Protein AF-A0A4R3LI76-F1 (afdb_monomer)

Foldseek 3Di:
DKDFAQDDLVRQLLLLCLLLQLFQQHDDADADPCQVVPQFFQASNDGRGFHDDSQATAGLGPRDGDGMDDPVSSVRRHDHDPDPPVVSNVVSLVSLVRRLVRLVVSVVVVSCSSVSSNVSSVVPPPPPPPCPVVVVVVVD

Sequence (140 aa):
MWLTAPFDPATVDRINRAQAGVVADPVHPLTCPHARDGRHALAGGYVGTLVAHRQGLVCPTCGHVQSWLPAAVLRQAERAGDVSAAAQAMRIERTRQSALDDFRRLVRGGQLSAQPMVDTLEAMAPRVSTGADAELALAA

pLDDT: mean 88.57, std 14.55, range [44.25, 98.56]

Nearest PDB structures (foldseek):
  1zuj-assembly1_A  TM=2.293E-01  e=9.868E+00  Lactococcus lactis

Mean predicted aligned error: 6.55 Å

Organism: NCBI:txid114249

Structure (mmCIF, N/CA/C/O backbone):
data_AF-A0A4R3LI76-F1
#
_entry.id   AF-A0A4R3LI76-F1
#
loop_
_atom_site.group_PDB
_atom_site.id
_atom_site.type_symbol
_atom_site.label_atom_id
_atom_site.label_alt_id
_atom_site.label_comp_id
_atom_site.label_asym_id
_atom_site.label_entity_id
_atom_site.label_seq_id
_atom_site.pdbx_PDB_ins_code
_atom_site.Cartn_x
_atom_site.Cartn_y
_atom_site.Cartn_z
_atom_site.occupancy
_atom_site.B_iso_or_equiv
_atom_site.auth_seq_id
_atom_site.auth_comp_id
_atom_site.auth_asym_id
_atom_site.auth_atom_id
_atom_site.pdbx_PDB_model_num
ATOM 1 N N . MET A 1 1 ? -11.940 9.281 -14.770 1.00 86.06 1 MET A N 1
ATOM 2 C CA . MET A 1 1 ? -12.406 7.878 -14.711 1.00 86.06 1 MET A CA 1
ATOM 3 C C . MET A 1 1 ? -11.997 7.276 -13.379 1.00 86.06 1 MET A C 1
ATOM 5 O O . MET A 1 1 ? -10.832 7.398 -13.002 1.00 86.06 1 MET A O 1
ATOM 9 N N . TRP A 1 2 ? -12.959 6.676 -12.684 1.00 92.69 2 TRP A N 1
ATOM 10 C CA . TRP A 1 2 ? -12.805 6.055 -11.370 1.00 92.69 2 TRP A CA 1
ATOM 11 C C . TRP A 1 2 ? -12.852 4.534 -11.512 1.00 92.69 2 TRP A C 1
ATOM 13 O O . TRP A 1 2 ? -13.550 4.027 -12.386 1.00 92.69 2 TRP A O 1
ATOM 23 N N . LEU A 1 3 ? -12.105 3.831 -10.668 1.00 94.06 3 LEU A N 1
ATOM 24 C CA . LEU A 1 3 ? -12.278 2.403 -10.423 1.00 94.06 3 LEU A CA 1
ATOM 25 C C . LEU A 1 3 ? -13.077 2.256 -9.137 1.00 94.06 3 LEU A C 1
ATOM 27 O O . LEU A 1 3 ? -12.766 2.927 -8.155 1.00 94.06 3 LEU A O 1
ATOM 31 N N . THR A 1 4 ? -14.085 1.394 -9.147 1.00 96.56 4 THR A N 1
ATOM 32 C CA . THR A 1 4 ? -14.955 1.132 -7.999 1.00 96.56 4 THR A CA 1
ATOM 33 C C . THR A 1 4 ? -14.930 -0.350 -7.672 1.00 96.56 4 THR A C 1
ATOM 35 O O . THR A 1 4 ? -14.887 -1.180 -8.577 1.00 96.56 4 THR A O 1
ATOM 38 N N . ALA A 1 5 ? -14.957 -0.682 -6.387 1.00 95.81 5 ALA A N 1
ATOM 39 C CA . ALA A 1 5 ? -15.114 -2.053 -5.934 1.00 95.81 5 ALA A CA 1
ATOM 40 C C . ALA A 1 5 ? -16.453 -2.637 -6.455 1.00 95.81 5 ALA A C 1
ATOM 42 O O . ALA A 1 5 ? -17.420 -1.885 -6.608 1.00 95.81 5 ALA A O 1
ATOM 43 N N . PRO A 1 6 ? -16.542 -3.953 -6.714 1.00 97.00 6 PRO A N 1
ATOM 44 C CA . PRO A 1 6 ? -15.557 -4.970 -6.367 1.00 97.00 6 PRO A CA 1
ATOM 45 C C . PRO A 1 6 ? -14.341 -5.011 -7.304 1.00 97.00 6 PRO A C 1
ATOM 47 O O . PRO A 1 6 ? -14.490 -5.020 -8.521 1.00 97.00 6 PRO A O 1
ATOM 50 N N . PHE A 1 7 ? -13.137 -5.086 -6.734 1.00 96.06 7 PHE A N 1
ATOM 51 C CA . PHE A 1 7 ? -11.905 -5.295 -7.498 1.00 96.06 7 PHE A CA 1
ATOM 52 C C . PHE A 1 7 ? -11.672 -6.787 -7.739 1.00 96.06 7 PHE A C 1
ATOM 54 O O . PHE A 1 7 ? -11.775 -7.597 -6.814 1.00 96.06 7 PHE A O 1
ATOM 61 N N . ASP A 1 8 ? -11.349 -7.154 -8.976 1.00 96.00 8 ASP A N 1
ATOM 62 C CA . ASP A 1 8 ? -10.872 -8.500 -9.292 1.00 96.00 8 ASP A CA 1
ATOM 63 C C . ASP A 1 8 ? -9.446 -8.735 -8.730 1.00 96.00 8 ASP A C 1
ATOM 65 O O . ASP A 1 8 ? -8.755 -7.770 -8.379 1.00 96.00 8 ASP A O 1
ATOM 69 N N . PRO A 1 9 ? -8.975 -9.995 -8.635 1.00 96.44 9 PRO A N 1
ATOM 70 C CA . PRO A 1 9 ? -7.658 -10.302 -8.072 1.00 96.44 9 PRO A CA 1
ATOM 71 C C . PRO A 1 9 ? -6.476 -9.628 -8.784 1.00 96.44 9 PRO A C 1
ATOM 73 O O . PRO A 1 9 ? -5.526 -9.215 -8.122 1.00 96.44 9 PRO A O 1
ATOM 76 N N . ALA A 1 10 ? -6.529 -9.475 -10.111 1.00 95.06 10 ALA A N 1
ATOM 77 C CA . ALA A 1 10 ? -5.460 -8.829 -10.872 1.00 95.06 10 ALA A CA 1
ATOM 78 C C . ALA A 1 10 ? -5.437 -7.313 -10.621 1.00 95.06 10 ALA A C 1
ATOM 80 O O . ALA A 1 10 ? -4.374 -6.702 -10.519 1.00 95.06 10 ALA A O 1
ATOM 81 N N . THR A 1 11 ? -6.611 -6.701 -10.464 1.00 95.19 11 THR A N 1
ATOM 82 C CA . THR A 1 11 ? -6.756 -5.304 -10.053 1.00 95.19 11 THR A CA 1
ATOM 83 C C . THR A 1 11 ? -6.235 -5.093 -8.628 1.00 95.19 11 THR A C 1
ATOM 85 O O . THR A 1 11 ? -5.533 -4.112 -8.387 1.00 95.19 11 THR A O 1
ATOM 88 N N . VAL A 1 12 ? -6.506 -6.013 -7.695 1.00 97.12 12 VAL A N 1
ATOM 89 C CA . VAL A 1 12 ? -5.957 -5.961 -6.327 1.00 97.12 12 VAL A CA 1
ATOM 90 C C . VAL A 1 12 ? -4.427 -6.006 -6.333 1.00 97.12 12 VAL A C 1
ATOM 92 O O . VAL A 1 12 ? -3.808 -5.126 -5.737 1.00 97.12 12 VAL A O 1
ATOM 95 N N . ASP A 1 13 ? -3.823 -6.968 -7.037 1.00 96.38 13 ASP A N 1
ATOM 96 C CA . ASP A 1 13 ? -2.363 -7.081 -7.177 1.00 96.38 13 ASP A CA 1
ATOM 97 C C . ASP A 1 13 ? -1.758 -5.789 -7.752 1.00 96.38 13 ASP A C 1
ATOM 99 O O . ASP A 1 13 ? -0.869 -5.194 -7.140 1.00 96.38 13 ASP A O 1
ATOM 103 N N . ARG A 1 14 ? -2.307 -5.271 -8.861 1.00 94.75 14 ARG A N 1
ATOM 104 C CA . ARG A 1 14 ? -1.841 -4.015 -9.478 1.00 94.75 14 ARG A CA 1
ATOM 105 C C . ARG A 1 14 ? -1.905 -2.826 -8.524 1.00 94.75 14 ARG A C 1
ATOM 107 O O . ARG A 1 14 ? -0.950 -2.053 -8.447 1.00 94.75 14 ARG A O 1
ATOM 114 N N . ILE A 1 15 ? -3.012 -2.666 -7.798 1.00 96.38 15 ILE A N 1
ATOM 115 C CA . ILE A 1 15 ? -3.154 -1.570 -6.835 1.00 96.38 15 ILE A CA 1
ATOM 116 C C . ILE A 1 15 ? -2.144 -1.737 -5.700 1.00 96.38 15 ILE A C 1
ATOM 118 O O . ILE A 1 15 ? -1.455 -0.773 -5.379 1.00 96.38 15 ILE A O 1
ATOM 122 N N . ASN A 1 16 ? -2.004 -2.931 -5.124 1.00 97.56 16 ASN A N 1
ATOM 123 C CA . ASN A 1 16 ? -1.065 -3.174 -4.029 1.00 97.56 16 ASN A CA 1
ATOM 124 C C . ASN A 1 16 ? 0.386 -2.903 -4.435 1.00 97.56 16 ASN A C 1
ATOM 126 O O . ASN A 1 16 ? 1.109 -2.238 -3.695 1.00 97.56 16 ASN A O 1
ATOM 130 N N . ARG A 1 17 ? 0.797 -3.299 -5.644 1.00 95.81 17 ARG A N 1
ATOM 131 C CA . ARG A 1 17 ? 2.127 -2.957 -6.171 1.00 95.81 17 ARG A CA 1
ATOM 132 C C . ARG A 1 17 ? 2.340 -1.448 -6.267 1.00 95.81 17 ARG A C 1
ATOM 134 O O . ARG A 1 17 ? 3.388 -0.949 -5.859 1.00 95.81 17 ARG A O 1
ATOM 141 N N . ALA A 1 18 ? 1.342 -0.715 -6.761 1.00 94.81 18 ALA A N 1
ATOM 142 C CA . ALA A 1 18 ? 1.405 0.742 -6.835 1.00 94.81 18 ALA A CA 1
ATOM 143 C C . ALA A 1 18 ? 1.472 1.384 -5.435 1.00 94.81 18 ALA A C 1
ATOM 145 O O . ALA A 1 18 ? 2.287 2.275 -5.214 1.00 94.81 18 ALA A O 1
ATOM 146 N N . GLN A 1 19 ? 0.673 0.898 -4.479 1.00 95.50 19 GLN A N 1
ATOM 147 C CA . GLN A 1 19 ? 0.656 1.367 -3.086 1.00 95.50 19 GLN A CA 1
ATOM 148 C C . GLN A 1 19 ? 1.981 1.092 -2.351 1.00 95.50 19 GLN A C 1
ATOM 150 O O . GLN A 1 19 ? 2.431 1.917 -1.563 1.00 95.50 19 GLN A O 1
ATOM 155 N N . ALA A 1 20 ? 2.636 -0.037 -2.627 1.00 95.94 20 ALA A N 1
ATOM 156 C CA . ALA A 1 20 ? 3.956 -0.364 -2.083 1.00 95.94 20 ALA A CA 1
ATOM 157 C C . ALA A 1 20 ? 5.121 0.307 -2.839 1.00 95.94 20 ALA A C 1
ATOM 159 O O . ALA A 1 20 ? 6.275 0.147 -2.447 1.00 95.94 20 ALA A O 1
ATOM 160 N N . GLY A 1 21 ? 4.847 1.040 -3.923 1.00 93.81 21 GLY A N 1
ATOM 161 C CA . GLY A 1 21 ? 5.866 1.716 -4.726 1.00 93.81 21 GLY A CA 1
ATOM 162 C C . GLY A 1 21 ? 6.774 0.774 -5.524 1.00 93.81 21 GLY A C 1
ATOM 163 O O . GLY A 1 21 ? 7.859 1.176 -5.941 1.00 93.81 21 GLY A O 1
ATOM 164 N N . VAL A 1 22 ? 6.348 -0.471 -5.750 1.00 93.56 22 VAL A N 1
ATOM 165 C CA . VAL A 1 22 ? 7.112 -1.520 -6.455 1.00 93.56 22 VAL A CA 1
ATOM 166 C C . VAL A 1 22 ? 6.732 -1.594 -7.936 1.00 93.56 22 VAL A C 1
ATOM 168 O O . VAL A 1 22 ? 6.465 -2.654 -8.500 1.00 93.56 22 VAL A O 1
ATOM 171 N N . VAL A 1 23 ? 6.673 -0.425 -8.560 1.00 91.44 23 VAL A N 1
ATOM 172 C CA . VAL A 1 23 ? 6.284 -0.211 -9.959 1.00 91.44 23 VAL A CA 1
ATOM 173 C C . VAL A 1 23 ? 7.321 0.671 -10.652 1.00 91.44 23 VAL A C 1
ATOM 175 O O . VAL A 1 23 ? 8.213 1.216 -10.001 1.00 91.44 23 VAL A O 1
ATOM 178 N N . ALA A 1 24 ? 7.226 0.797 -11.976 1.00 85.56 24 ALA A N 1
ATOM 179 C CA . ALA A 1 24 ? 8.216 1.512 -12.777 1.00 85.56 24 ALA A CA 1
ATOM 180 C C . ALA A 1 24 ? 8.298 3.010 -12.426 1.00 85.56 24 ALA A C 1
ATOM 182 O O . ALA A 1 24 ? 9.404 3.530 -12.249 1.00 85.56 24 ALA A O 1
ATOM 183 N N . ASP A 1 25 ? 7.140 3.662 -12.276 1.00 86.44 25 ASP A N 1
ATOM 184 C CA . ASP A 1 25 ? 6.997 5.070 -11.885 1.00 86.44 25 ASP A CA 1
ATOM 185 C C . ASP A 1 25 ? 6.067 5.194 -10.659 1.00 86.44 25 ASP A C 1
ATOM 187 O O . ASP A 1 25 ? 4.853 5.377 -10.795 1.00 86.44 25 ASP A O 1
ATOM 191 N N . PRO A 1 26 ? 6.589 4.995 -9.435 1.00 84.62 26 PRO A N 1
ATOM 192 C CA . PRO A 1 26 ? 5.764 4.965 -8.236 1.00 84.62 26 PRO A CA 1
ATOM 193 C C . PRO A 1 26 ? 5.211 6.350 -7.900 1.00 84.62 26 PRO A C 1
ATOM 195 O O . PRO A 1 26 ? 5.948 7.327 -7.773 1.00 84.62 26 PRO A O 1
ATOM 198 N N . VAL A 1 27 ? 3.901 6.404 -7.675 1.00 84.88 27 VAL A N 1
ATOM 199 C CA . VAL A 1 27 ? 3.201 7.585 -7.162 1.00 84.88 27 VAL A CA 1
ATOM 200 C C . VAL A 1 27 ? 3.057 7.515 -5.646 1.00 84.88 27 VAL A C 1
ATOM 202 O O . VAL A 1 27 ? 3.210 6.452 -5.044 1.00 84.88 27 VAL A O 1
ATOM 205 N N . HIS A 1 28 ? 2.727 8.645 -5.017 1.00 89.62 28 HIS A N 1
ATOM 206 C CA . HIS A 1 28 ? 2.354 8.639 -3.606 1.00 89.62 28 HIS A CA 1
ATOM 207 C C . HIS A 1 28 ? 1.174 7.682 -3.369 1.00 89.62 28 HIS A C 1
ATOM 209 O O . HIS A 1 28 ? 0.173 7.768 -4.093 1.00 89.62 28 HIS A O 1
ATOM 215 N N . PRO A 1 29 ? 1.269 6.784 -2.372 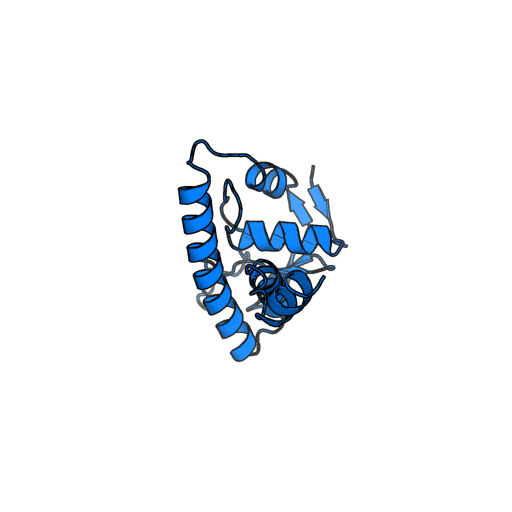1.00 93.31 29 PRO A N 1
ATOM 216 C CA . PRO A 1 29 ? 0.184 5.877 -2.064 1.00 93.31 29 PRO A CA 1
ATOM 217 C C . PRO A 1 29 ? -1.035 6.637 -1.554 1.00 93.31 29 PRO A C 1
ATOM 219 O O . PRO A 1 29 ? -0.957 7.761 -1.051 1.00 93.31 29 PRO A O 1
ATOM 222 N N . LEU A 1 30 ? -2.181 5.978 -1.658 1.00 94.88 30 LEU A N 1
ATOM 223 C CA . LEU A 1 30 ? -3.402 6.437 -1.028 1.00 94.88 30 LEU A CA 1
ATOM 224 C C . LEU A 1 30 ? -3.313 6.078 0.452 1.00 94.88 30 LEU A C 1
ATOM 226 O O . LEU A 1 30 ? -3.126 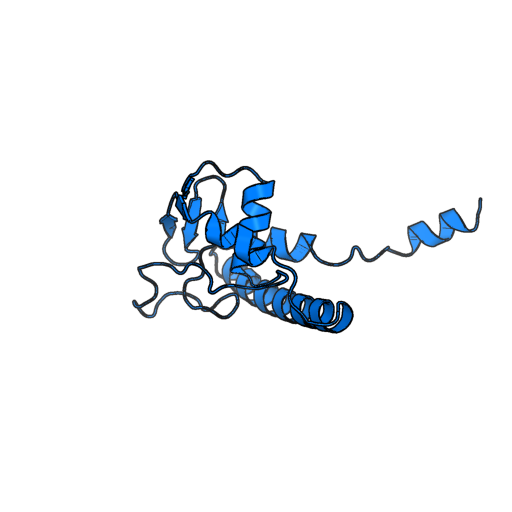4.917 0.819 1.00 94.88 30 LEU A O 1
ATOM 230 N N . THR A 1 31 ? -3.439 7.089 1.297 1.00 95.94 31 THR A N 1
ATOM 231 C CA . THR A 1 31 ? -3.356 6.949 2.747 1.00 95.94 31 THR A CA 1
ATOM 232 C C . THR A 1 31 ? -4.724 7.139 3.382 1.00 95.94 31 THR A C 1
ATOM 234 O O . THR A 1 31 ? -5.617 7.786 2.834 1.00 95.94 31 THR A O 1
ATOM 237 N N . CYS A 1 32 ? -4.906 6.534 4.551 1.00 96.62 32 CYS A N 1
ATOM 238 C CA . CYS A 1 32 ? -6.134 6.642 5.315 1.00 96.62 32 CYS A CA 1
ATOM 239 C C . CYS A 1 32 ? -6.419 8.111 5.680 1.00 96.62 32 CYS A C 1
ATOM 241 O O . CYS A 1 32 ? -5.525 8.788 6.196 1.00 96.62 32 CYS A O 1
ATOM 243 N N . PRO A 1 33 ? -7.662 8.604 5.517 1.00 95.88 33 PRO A N 1
ATOM 244 C CA . PRO A 1 33 ? -8.021 9.960 5.935 1.00 95.88 33 PRO A CA 1
ATOM 245 C C . PRO A 1 33 ? -7.839 10.184 7.445 1.00 95.88 33 PRO A C 1
ATOM 247 O O . PRO A 1 33 ? -7.652 11.316 7.884 1.00 95.88 33 PRO A O 1
ATOM 250 N N . HIS A 1 34 ? -7.845 9.112 8.242 1.00 95.62 34 HIS A N 1
ATOM 251 C CA . HIS A 1 34 ? -7.651 9.159 9.691 1.00 95.62 34 HIS A CA 1
ATOM 252 C C . HIS A 1 34 ? -6.176 9.045 10.116 1.00 95.62 34 HIS A C 1
ATOM 254 O O . HIS A 1 34 ? -5.887 9.066 11.307 1.00 95.62 34 HIS A O 1
ATOM 260 N N . ALA A 1 35 ? -5.225 8.980 9.172 1.00 92.81 35 ALA A N 1
ATOM 261 C CA . ALA A 1 35 ? -3.808 8.723 9.454 1.00 92.81 35 ALA A CA 1
ATOM 262 C C . ALA A 1 35 ? -3.128 9.746 10.383 1.00 92.81 35 ALA A C 1
ATOM 264 O O . ALA A 1 35 ? -2.085 9.459 10.968 1.00 92.81 35 ALA A O 1
ATOM 265 N N . ARG A 1 36 ? -3.707 10.944 10.530 1.00 88.69 36 ARG A N 1
ATOM 266 C CA . ARG A 1 36 ? -3.170 12.032 11.366 1.00 88.69 36 ARG A CA 1
ATOM 267 C C . ARG A 1 36 ? -3.522 11.914 12.854 1.00 88.69 36 ARG A C 1
ATOM 269 O O . ARG A 1 36 ? -3.185 12.811 13.617 1.00 88.69 36 ARG A O 1
ATOM 276 N N . ASP A 1 37 ? -4.174 10.833 13.273 1.00 88.69 37 ASP A N 1
ATOM 277 C CA . ASP A 1 37 ? -4.525 10.574 14.677 1.00 88.69 37 ASP A CA 1
ATOM 278 C C . ASP A 1 37 ? -3.348 10.085 15.549 1.00 88.69 37 ASP A C 1
ATOM 280 O O . ASP A 1 37 ? -3.504 9.914 16.758 1.00 88.69 37 ASP A O 1
ATOM 284 N N . GLY A 1 38 ? -2.178 9.841 14.945 1.00 88.94 38 GLY A N 1
ATOM 285 C CA . GLY A 1 38 ? -0.973 9.356 15.624 1.00 88.94 38 GLY A CA 1
ATOM 286 C C . GLY A 1 38 ? -0.969 7.857 15.946 1.00 88.94 38 GLY A C 1
ATOM 287 O O . GLY A 1 38 ? -0.047 7.387 16.607 1.00 88.94 38 GLY A O 1
ATOM 288 N N . ARG A 1 39 ? -1.976 7.097 15.498 1.00 91.75 39 ARG A N 1
ATOM 289 C CA . ARG A 1 39 ? -2.127 5.655 15.776 1.00 91.75 39 ARG A CA 1
ATOM 290 C C . ARG A 1 39 ? -1.888 4.770 14.556 1.00 91.75 39 ARG A C 1
ATOM 292 O O . ARG A 1 39 ? -1.767 3.557 14.700 1.00 91.75 39 ARG A O 1
ATOM 299 N N . HIS A 1 40 ? -1.833 5.361 13.366 1.00 95.44 40 HIS A N 1
ATOM 300 C CA . HIS A 1 40 ? -1.651 4.636 12.114 1.00 95.44 40 HIS A CA 1
ATOM 301 C C . HIS A 1 40 ? -0.217 4.166 11.920 1.00 95.44 40 HIS A C 1
ATOM 303 O O . HIS A 1 40 ? 0.745 4.884 12.190 1.00 95.44 40 HIS A O 1
ATOM 309 N N . ALA A 1 41 ? -0.086 2.946 11.411 1.00 92.38 41 ALA A N 1
ATOM 310 C CA . ALA A 1 41 ? 1.216 2.369 11.154 1.00 92.38 41 ALA A CA 1
ATOM 311 C C . ALA A 1 41 ? 1.929 3.048 9.975 1.00 92.38 41 ALA A C 1
ATOM 313 O O . ALA A 1 41 ? 1.304 3.413 8.975 1.00 92.38 41 ALA A O 1
ATOM 314 N N . LEU A 1 42 ? 3.253 3.156 10.087 1.00 95.25 42 LEU A N 1
ATOM 315 C CA . LEU A 1 42 ? 4.152 3.432 8.971 1.00 95.25 42 LEU A CA 1
ATOM 316 C C . LEU A 1 42 ? 4.423 2.112 8.239 1.00 95.25 42 LEU A C 1
ATOM 318 O O . LEU A 1 42 ? 5.015 1.209 8.827 1.00 95.25 42 LEU A O 1
ATOM 322 N N . ALA A 1 43 ? 3.979 1.997 6.986 1.00 94.88 43 ALA A N 1
ATOM 323 C CA . ALA A 1 43 ? 4.240 0.821 6.161 1.00 94.88 43 ALA A CA 1
ATOM 324 C C . ALA A 1 43 ? 4.341 1.175 4.677 1.00 94.88 43 ALA A C 1
ATOM 326 O O . ALA A 1 43 ? 3.561 1.983 4.163 1.00 94.88 43 ALA A O 1
ATOM 327 N N . GLY A 1 44 ? 5.321 0.585 3.986 1.00 91.38 44 GLY A N 1
ATOM 328 C CA . GLY A 1 44 ? 5.592 0.920 2.584 1.00 91.38 44 GLY A CA 1
ATOM 329 C C . GLY A 1 44 ? 6.095 2.359 2.418 1.00 91.38 44 GLY A C 1
ATOM 330 O O . GLY A 1 44 ? 5.869 2.983 1.387 1.00 91.38 44 GLY A O 1
ATOM 331 N N . GLY A 1 45 ? 6.731 2.910 3.459 1.00 91.62 45 GLY A N 1
ATOM 332 C CA . GLY A 1 45 ? 7.272 4.272 3.475 1.00 91.62 45 GLY A CA 1
ATOM 333 C C . GLY A 1 45 ? 6.276 5.392 3.801 1.00 91.62 45 GLY A C 1
ATOM 334 O O . GLY A 1 45 ? 6.695 6.545 3.873 1.00 91.62 45 GLY A O 1
ATOM 335 N N . TYR A 1 46 ? 4.991 5.089 4.035 1.00 95.62 46 TYR A N 1
ATOM 336 C CA . TYR A 1 46 ? 3.965 6.094 4.348 1.00 95.62 46 TYR A CA 1
ATOM 337 C C . TYR A 1 46 ? 3.093 5.692 5.540 1.00 95.62 46 TYR A C 1
ATOM 339 O O . TYR A 1 46 ? 2.872 4.512 5.817 1.00 95.62 46 TYR A O 1
ATOM 347 N N . VAL A 1 47 ? 2.611 6.695 6.281 1.00 96.44 47 VAL A N 1
ATOM 348 C CA . VAL A 1 47 ? 1.704 6.487 7.416 1.00 96.44 47 VAL A CA 1
ATOM 349 C C . VAL A 1 47 ? 0.290 6.251 6.897 1.00 96.44 47 VAL A C 1
ATOM 351 O O . VAL A 1 47 ? -0.260 7.074 6.165 1.00 96.44 47 VAL A O 1
ATOM 354 N N . GLY A 1 48 ? -0.309 5.135 7.308 1.00 96.56 48 GLY A N 1
ATOM 355 C CA . GLY A 1 48 ? -1.693 4.802 6.987 1.00 96.56 48 GLY A CA 1
ATOM 356 C C . GLY A 1 48 ? -1.922 4.361 5.541 1.00 96.56 48 GLY A C 1
ATOM 357 O O . GLY A 1 48 ? -3.041 4.518 5.058 1.00 96.56 48 GLY A O 1
ATOM 358 N N . THR A 1 49 ? -0.904 3.830 4.856 1.00 97.50 49 THR A N 1
ATOM 359 C CA . THR A 1 49 ? -1.027 3.239 3.511 1.00 97.50 49 THR A CA 1
ATOM 360 C C . THR A 1 49 ? -2.208 2.272 3.440 1.00 97.50 49 THR A C 1
ATOM 362 O O . THR A 1 49 ? -2.340 1.371 4.274 1.00 97.50 49 THR A O 1
ATOM 365 N N . LEU A 1 50 ? -3.084 2.468 2.454 1.00 97.88 50 LEU A N 1
ATOM 366 C CA . LEU A 1 50 ? -4.235 1.600 2.239 1.00 97.88 50 LEU A CA 1
ATOM 367 C C . LEU A 1 50 ? -3.831 0.349 1.457 1.00 97.88 50 LEU A C 1
ATOM 369 O O . LEU A 1 50 ? -3.042 0.407 0.515 1.00 97.88 50 LEU A O 1
ATOM 373 N N . VAL A 1 51 ? -4.426 -0.782 1.822 1.00 98.38 51 VAL A N 1
ATOM 374 C CA . VAL A 1 51 ? -4.231 -2.070 1.153 1.00 98.38 51 VAL A CA 1
ATOM 375 C C . VAL A 1 51 ? -5.453 -2.363 0.301 1.00 98.38 51 VAL A C 1
ATOM 377 O O . VAL A 1 51 ? -6.580 -2.167 0.743 1.00 98.38 51 VAL A O 1
ATOM 380 N N . ALA A 1 52 ? -5.262 -2.808 -0.933 1.00 98.06 52 ALA A N 1
ATOM 381 C CA . ALA A 1 52 ? -6.352 -3.199 -1.807 1.00 98.06 52 ALA A CA 1
ATOM 382 C C . ALA A 1 52 ? -6.916 -4.565 -1.412 1.00 98.06 52 ALA A C 1
ATOM 384 O O . ALA A 1 52 ? -6.192 -5.534 -1.190 1.00 98.06 52 ALA A O 1
ATOM 385 N N . HIS A 1 53 ? -8.241 -4.619 -1.375 1.00 97.75 53 HIS A N 1
ATOM 386 C CA . HIS A 1 53 ? -9.072 -5.797 -1.179 1.00 97.75 53 HIS A CA 1
ATOM 387 C C . HIS A 1 53 ? -10.144 -5.818 -2.262 1.00 97.75 53 HIS A C 1
ATOM 389 O O . HIS A 1 53 ? -10.441 -4.795 -2.880 1.00 97.75 53 HIS A O 1
ATOM 395 N N . ARG A 1 54 ? -10.833 -6.953 -2.420 1.00 96.81 54 ARG A N 1
ATOM 396 C CA . ARG A 1 54 ? -12.007 -7.040 -3.301 1.00 96.81 54 ARG A CA 1
ATOM 397 C C . ARG A 1 54 ? -13.049 -5.963 -2.986 1.00 96.81 54 ARG A C 1
ATOM 399 O O . ARG A 1 54 ? -13.648 -5.423 -3.902 1.00 96.81 54 ARG A O 1
ATOM 406 N N . GLN A 1 55 ? -13.260 -5.636 -1.713 1.00 96.06 55 GLN A N 1
ATOM 407 C CA . GLN A 1 55 ? -14.261 -4.656 -1.268 1.00 96.06 55 GLN A CA 1
ATOM 408 C C . GLN A 1 55 ? -13.813 -3.186 -1.349 1.00 96.06 55 GLN A C 1
ATOM 410 O O . GLN A 1 55 ? -14.615 -2.294 -1.078 1.00 96.06 55 GLN A O 1
ATOM 415 N N . GLY A 1 56 ? -12.556 -2.917 -1.710 1.00 97.44 56 GLY A N 1
ATOM 416 C CA . GLY A 1 56 ? -12.002 -1.566 -1.756 1.00 97.44 56 GLY A CA 1
ATOM 417 C C . GLY A 1 56 ? -10.608 -1.471 -1.146 1.00 97.44 56 GLY A C 1
ATOM 418 O O . GLY A 1 56 ? -9.955 -2.469 -0.860 1.00 97.44 56 GLY A O 1
ATOM 419 N N . LEU A 1 57 ? -10.156 -0.243 -0.939 1.00 97.94 57 LEU A N 1
ATOM 420 C CA . LEU A 1 57 ? -8.932 0.089 -0.222 1.00 97.94 57 LEU A CA 1
ATOM 421 C C . LEU A 1 57 ? -9.214 0.117 1.282 1.00 97.94 57 LEU A C 1
ATOM 423 O O . LEU A 1 57 ? -10.047 0.897 1.735 1.00 97.94 57 LEU A O 1
ATOM 427 N N . VAL A 1 58 ? -8.532 -0.726 2.048 1.00 98.31 58 VAL A N 1
ATOM 428 C CA . VAL A 1 58 ? -8.746 -0.923 3.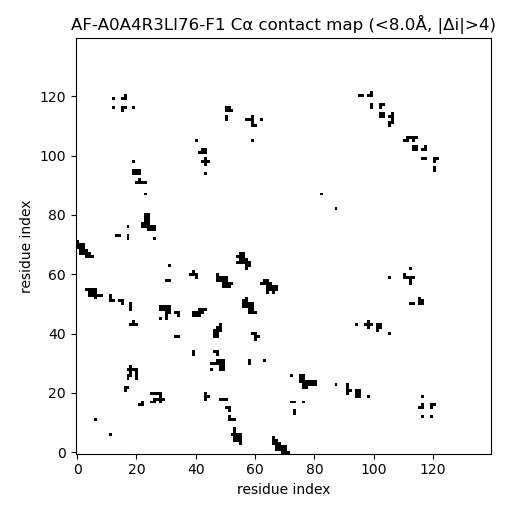484 1.00 98.31 58 VAL A CA 1
ATOM 429 C C . VAL A 1 58 ? -7.527 -0.439 4.256 1.00 98.31 58 VAL A C 1
ATOM 431 O O . VAL A 1 58 ? -6.394 -0.788 3.930 1.00 98.31 58 VAL A O 1
ATOM 434 N N . CYS A 1 59 ? -7.749 0.347 5.306 1.00 97.69 59 CYS A N 1
ATOM 435 C CA . CYS A 1 59 ? -6.696 0.728 6.236 1.00 97.69 59 CYS A CA 1
ATOM 436 C C . CYS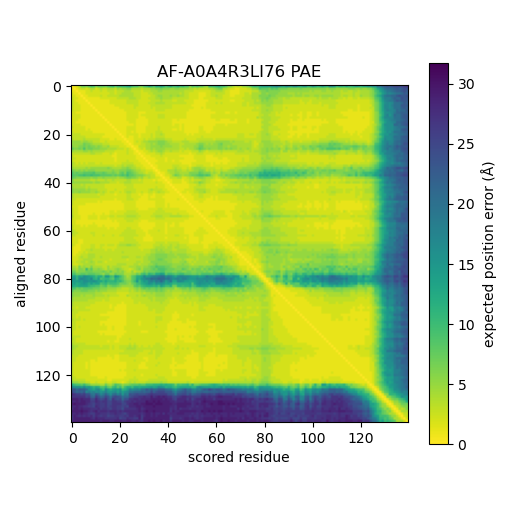 A 1 59 ? -6.371 -0.437 7.189 1.00 97.69 59 CYS A C 1
ATOM 438 O O . CYS A 1 59 ? -7.270 -0.877 7.914 1.00 97.69 59 CYS A O 1
ATOM 440 N N . PRO A 1 60 ? -5.104 -0.888 7.271 1.00 97.44 60 PRO A N 1
ATOM 441 C CA . PRO A 1 60 ? -4.715 -1.950 8.196 1.00 97.44 60 PRO A CA 1
ATOM 442 C C . PRO A 1 60 ? -4.930 -1.622 9.677 1.00 97.44 60 PRO A C 1
ATOM 444 O O . PRO A 1 60 ? -5.193 -2.514 10.476 1.00 97.44 60 PRO A O 1
ATOM 447 N N . THR A 1 61 ? -4.840 -0.341 10.045 1.00 96.31 61 THR A N 1
ATOM 448 C CA . THR A 1 61 ? -4.907 0.094 11.445 1.00 96.31 61 THR A CA 1
ATOM 449 C C . THR A 1 61 ? -6.341 0.277 11.940 1.00 96.31 61 THR A C 1
ATOM 451 O O . THR A 1 61 ? -6.688 -0.244 12.993 1.00 96.31 61 THR A O 1
ATOM 454 N N . CYS A 1 62 ? -7.173 1.034 11.217 1.00 96.12 62 CYS A N 1
ATOM 455 C CA . CYS A 1 62 ? -8.501 1.430 11.707 1.00 96.12 62 CYS A CA 1
ATOM 456 C C . CYS A 1 62 ? -9.672 0.781 10.957 1.00 96.12 62 CYS A C 1
ATOM 458 O O . CYS A 1 62 ? -10.825 1.044 11.285 1.00 96.12 62 CYS A O 1
ATOM 460 N N . GLY A 1 63 ? -9.401 -0.027 9.926 1.00 96.12 63 GLY A N 1
ATOM 461 C CA . GLY A 1 63 ? -10.437 -0.702 9.143 1.00 96.12 63 GLY A CA 1
ATOM 462 C C . GLY A 1 63 ? -11.247 0.210 8.217 1.00 96.12 63 GLY A C 1
ATOM 463 O O . GLY A 1 63 ? -12.190 -0.265 7.592 1.00 96.12 63 GLY A O 1
ATOM 464 N N . HIS A 1 64 ? -10.893 1.497 8.093 1.00 97.19 64 HIS A N 1
ATOM 465 C CA . HIS A 1 64 ? -11.512 2.400 7.119 1.00 97.19 64 HIS A CA 1
ATOM 466 C C . HIS A 1 64 ? -11.483 1.788 5.714 1.00 97.19 64 HIS A C 1
ATOM 468 O O . HIS A 1 64 ? -10.437 1.297 5.286 1.00 97.19 64 HIS A O 1
ATOM 474 N N . VAL A 1 65 ? -12.609 1.866 4.998 1.00 97.69 65 VAL A N 1
ATOM 475 C CA . VAL A 1 65 ? -12.750 1.352 3.633 1.00 97.69 65 VAL A CA 1
ATOM 476 C C . VAL A 1 65 ? -13.088 2.487 2.675 1.00 97.69 65 VAL A C 1
ATOM 478 O O . VAL A 1 65 ? -14.091 3.177 2.848 1.00 97.69 65 VAL A O 1
ATOM 481 N N . GLN A 1 66 ? -12.288 2.620 1.621 1.00 96.75 66 GLN A N 1
ATOM 482 C CA . GLN A 1 66 ? -12.569 3.463 0.466 1.00 96.75 66 GLN A CA 1
ATOM 483 C C . GLN A 1 66 ? -12.863 2.567 -0.743 1.00 96.75 66 GLN A C 1
ATOM 485 O O . GLN A 1 66 ? -11.990 1.863 -1.246 1.00 96.75 66 GLN A O 1
ATOM 490 N N . SER A 1 67 ? -14.101 2.586 -1.233 1.00 96.50 67 SER A N 1
ATOM 491 C CA . SER A 1 67 ? -14.566 1.691 -2.304 1.00 96.50 67 SER A CA 1
ATOM 492 C C . SER A 1 67 ? -14.203 2.153 -3.719 1.00 96.50 67 SER A C 1
ATOM 494 O O . SER A 1 67 ? -14.629 1.534 -4.692 1.00 96.50 67 SER A O 1
ATOM 496 N N . TRP A 1 68 ? -13.432 3.232 -3.866 1.00 95.06 68 TRP A N 1
ATOM 497 C CA . TRP A 1 68 ? -13.088 3.813 -5.161 1.00 95.06 68 TRP A CA 1
ATOM 498 C C . TRP A 1 68 ? -11.672 4.390 -5.197 1.00 95.06 68 TRP A C 1
ATOM 500 O O . TRP A 1 68 ? -11.104 4.738 -4.166 1.00 95.06 68 TRP A O 1
ATOM 510 N N . LEU A 1 69 ? -11.091 4.519 -6.391 1.00 93.69 69 LEU A N 1
ATOM 511 C CA . LEU A 1 69 ? -9.824 5.223 -6.613 1.00 93.69 69 LEU A CA 1
ATOM 512 C C . LEU A 1 69 ? -9.741 5.836 -8.020 1.00 93.69 69 LEU A C 1
ATOM 514 O O . LEU A 1 69 ? -10.388 5.338 -8.949 1.00 93.69 69 LEU A O 1
ATOM 518 N N . PRO A 1 70 ? -8.941 6.896 -8.232 1.00 90.50 70 PRO A N 1
ATOM 519 C CA . PRO A 1 70 ? -8.719 7.426 -9.570 1.00 90.50 70 PRO A CA 1
ATOM 520 C C . PRO A 1 70 ? -7.959 6.407 -10.428 1.00 90.50 70 PRO A C 1
ATOM 522 O O . PRO A 1 70 ? -6.841 6.019 -10.095 1.00 90.50 70 PRO A O 1
ATOM 525 N N . ALA A 1 71 ? -8.497 6.041 -11.596 1.00 88.44 71 ALA A N 1
ATOM 526 C CA . ALA A 1 71 ? -7.830 5.110 -12.519 1.00 88.44 71 ALA A CA 1
ATOM 527 C C . ALA A 1 71 ? -6.462 5.630 -13.021 1.00 88.44 71 ALA A C 1
ATOM 529 O O . ALA A 1 71 ? -5.652 4.871 -13.548 1.00 88.44 71 ALA A O 1
ATOM 530 N N . ALA A 1 72 ? -6.210 6.937 -12.880 1.00 86.50 72 ALA A N 1
ATOM 531 C CA . ALA A 1 72 ? -4.934 7.565 -13.209 1.00 86.50 72 ALA A CA 1
ATOM 532 C C . ALA A 1 72 ? -3.769 7.047 -12.352 1.00 86.50 72 ALA A C 1
ATOM 534 O O . ALA A 1 72 ? -2.658 6.982 -12.865 1.00 86.50 72 ALA A O 1
ATOM 535 N N . VAL A 1 73 ? -4.030 6.624 -11.107 1.00 83.88 73 VAL A N 1
ATOM 536 C CA . VAL A 1 73 ? -3.012 6.063 -10.202 1.00 83.88 73 VAL A CA 1
ATOM 537 C C . VAL A 1 73 ? -2.334 4.847 -10.839 1.00 83.88 73 VAL A C 1
ATOM 539 O O . VAL A 1 73 ? -1.111 4.778 -10.885 1.00 83.88 73 VAL A O 1
ATOM 542 N N . LEU A 1 74 ? -3.123 3.926 -11.408 1.00 86.25 74 LEU A N 1
ATOM 543 C CA . LEU A 1 74 ? -2.589 2.722 -12.053 1.00 86.25 74 LEU A CA 1
ATOM 544 C C . LEU A 1 74 ? -1.886 3.032 -13.375 1.00 86.25 74 LEU A C 1
ATOM 546 O O . LEU A 1 74 ? -0.792 2.541 -13.619 1.00 86.25 74 LEU A O 1
ATOM 550 N N . ARG A 1 75 ? -2.479 3.894 -14.210 1.00 86.19 75 ARG A N 1
ATOM 551 C CA . ARG A 1 75 ? -1.859 4.265 -15.492 1.00 86.19 75 ARG A CA 1
ATOM 552 C C . ARG A 1 75 ? -0.513 4.955 -15.315 1.00 86.19 75 ARG A C 1
ATOM 554 O O . ARG A 1 75 ? 0.340 4.825 -16.181 1.00 86.19 75 ARG A O 1
ATOM 561 N N . GLN A 1 76 ? -0.351 5.738 -14.250 1.00 80.62 76 GLN A N 1
ATOM 562 C CA . GLN A 1 76 ? 0.918 6.392 -13.965 1.00 80.62 76 GLN A CA 1
ATOM 563 C C . GLN A 1 76 ? 1.963 5.381 -13.492 1.00 80.62 76 GLN A C 1
ATOM 565 O O . GLN A 1 76 ? 3.051 5.369 -14.048 1.00 80.62 76 GLN A O 1
ATOM 570 N N . ALA A 1 77 ? 1.591 4.476 -12.579 1.00 80.38 77 ALA A N 1
ATOM 571 C CA . ALA A 1 77 ? 2.453 3.391 -12.105 1.00 80.38 77 ALA A CA 1
ATOM 572 C C . ALA A 1 77 ? 3.054 2.529 -13.235 1.00 80.38 77 ALA A C 1
ATOM 574 O O . ALA A 1 77 ? 4.160 2.002 -13.107 1.00 80.38 77 ALA A O 1
ATOM 575 N N . GLU A 1 78 ? 2.325 2.395 -14.342 1.00 80.50 78 GLU A N 1
ATOM 576 C CA . GLU A 1 78 ? 2.691 1.587 -15.510 1.00 80.50 78 GLU A CA 1
ATOM 577 C C . GLU A 1 78 ? 3.585 2.308 -16.525 1.00 80.50 78 GLU A C 1
ATOM 579 O O . GLU A 1 78 ? 4.028 1.691 -17.494 1.00 80.50 78 GLU A O 1
ATOM 584 N N . ARG A 1 79 ? 3.867 3.603 -16.342 1.00 78.62 79 ARG A N 1
ATOM 585 C CA . ARG A 1 79 ? 4.745 4.331 -17.263 1.00 78.62 79 ARG A CA 1
ATOM 586 C C . ARG A 1 79 ? 6.191 3.885 -17.085 1.00 78.62 79 ARG A C 1
ATOM 588 O O . ARG A 1 79 ? 6.717 3.859 -15.975 1.00 78.62 79 ARG A O 1
ATOM 595 N N . ALA A 1 80 ? 6.846 3.576 -18.201 1.00 66.81 80 ALA A N 1
ATOM 596 C CA . ALA A 1 80 ? 8.289 3.399 -18.223 1.00 66.81 80 ALA A CA 1
ATOM 597 C C . ALA A 1 80 ? 8.965 4.749 -17.934 1.00 66.81 80 ALA A C 1
ATOM 599 O O . ALA A 1 80 ? 8.626 5.754 -18.558 1.00 66.81 80 ALA A O 1
ATOM 600 N N . GLY A 1 81 ? 9.887 4.767 -16.973 1.00 66.69 81 GLY A N 1
ATOM 601 C CA . GLY A 1 81 ? 10.752 5.915 -16.707 1.00 66.69 81 GLY A CA 1
ATOM 602 C C . GLY A 1 81 ? 12.096 5.786 -17.427 1.00 66.69 81 GLY A C 1
ATOM 603 O O . GLY A 1 81 ? 12.490 4.687 -17.812 1.00 66.69 81 GLY A O 1
ATOM 604 N N . ASP A 1 82 ? 12.837 6.888 -17.528 1.00 68.56 82 ASP A N 1
ATOM 605 C CA . ASP A 1 82 ? 14.129 6.977 -18.238 1.00 68.56 82 ASP A CA 1
ATOM 606 C C . ASP A 1 82 ? 15.323 6.375 -17.459 1.00 68.56 82 ASP A C 1
ATOM 608 O O . ASP A 1 82 ? 16.468 6.810 -17.580 1.00 68.56 82 ASP A O 1
ATOM 612 N N . VAL A 1 83 ? 15.074 5.371 -16.616 1.00 75.88 83 VAL A N 1
ATOM 613 C CA . VAL A 1 83 ? 16.088 4.715 -15.778 1.00 75.88 83 VAL A CA 1
ATOM 614 C C . VAL A 1 83 ? 16.501 3.396 -16.425 1.00 75.88 83 VAL A C 1
ATOM 616 O O . VAL A 1 83 ? 15.666 2.682 -16.976 1.00 75.88 83 VAL A O 1
ATOM 619 N N . SER A 1 84 ? 17.783 3.026 -16.334 1.00 84.69 84 SER A N 1
ATOM 620 C CA . SER A 1 84 ? 18.226 1.722 -16.840 1.00 84.69 84 SER A CA 1
ATOM 621 C C . SER A 1 84 ? 17.453 0.579 -16.169 1.00 84.69 84 SER A C 1
ATOM 623 O O . SER A 1 84 ? 17.203 0.605 -14.960 1.00 84.69 84 SER A O 1
ATOM 625 N N . ALA A 1 85 ? 17.111 -0.453 -16.945 1.00 83.56 85 ALA A N 1
ATOM 626 C CA . ALA A 1 85 ? 16.314 -1.582 -16.460 1.00 83.56 85 ALA A CA 1
ATOM 627 C C . ALA A 1 85 ? 16.936 -2.256 -15.220 1.00 83.56 85 ALA A C 1
ATOM 629 O O . ALA A 1 85 ? 16.230 -2.604 -14.277 1.00 83.56 85 ALA A O 1
ATOM 630 N N . ALA A 1 86 ? 18.269 -2.369 -15.173 1.00 85.94 86 ALA A N 1
ATOM 631 C CA . ALA A 1 86 ? 18.982 -2.938 -14.029 1.00 85.94 86 ALA A CA 1
ATOM 632 C C . ALA A 1 86 ? 18.882 -2.060 -12.767 1.00 85.94 86 ALA A C 1
ATOM 634 O O . ALA A 1 86 ? 18.623 -2.571 -11.677 1.00 85.94 86 ALA A O 1
ATOM 635 N N . ALA A 1 87 ? 19.051 -0.738 -12.895 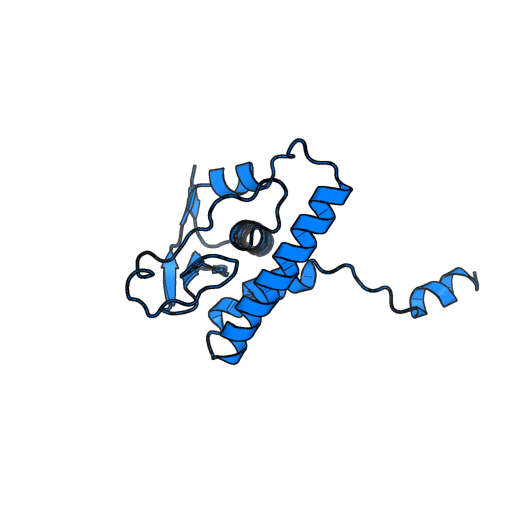1.00 86.50 87 ALA A N 1
ATOM 636 C CA . ALA A 1 87 ? 18.908 0.182 -11.766 1.00 86.50 87 ALA A CA 1
ATOM 637 C C . ALA A 1 87 ? 17.459 0.236 -11.262 1.00 86.50 87 ALA A C 1
ATOM 639 O O . ALA A 1 87 ? 17.224 0.267 -10.052 1.00 86.50 87 ALA A O 1
ATOM 640 N N . GLN A 1 88 ? 16.491 0.180 -12.178 1.00 87.19 88 GLN A N 1
ATOM 641 C CA . GLN A 1 88 ? 15.078 0.093 -11.839 1.00 87.19 88 GLN A CA 1
ATOM 642 C C . GLN A 1 88 ? 14.758 -1.208 -11.090 1.00 87.19 88 GLN A C 1
ATOM 644 O O . GLN A 1 88 ? 14.134 -1.150 -10.033 1.00 87.19 88 GLN A O 1
ATOM 649 N N . ALA A 1 89 ? 15.245 -2.359 -11.564 1.00 88.62 89 ALA A N 1
ATOM 650 C CA . ALA A 1 89 ? 15.048 -3.646 -10.898 1.00 88.62 89 ALA A CA 1
ATOM 651 C C . ALA A 1 89 ? 15.627 -3.657 -9.473 1.00 88.62 89 ALA A C 1
ATOM 653 O O . ALA A 1 89 ? 14.938 -4.042 -8.531 1.00 88.62 89 ALA A O 1
ATOM 654 N N . MET A 1 90 ? 16.854 -3.154 -9.287 1.00 91.25 90 MET A N 1
ATOM 655 C CA . MET A 1 90 ? 17.473 -3.043 -7.959 1.00 91.25 90 MET A CA 1
ATOM 656 C C . MET A 1 90 ? 16.686 -2.124 -7.016 1.00 91.25 90 MET A C 1
ATOM 658 O O . MET A 1 90 ? 16.544 -2.425 -5.828 1.00 91.25 90 MET A O 1
ATOM 662 N N . ARG A 1 91 ? 16.166 -0.999 -7.527 1.00 91.81 91 ARG A N 1
ATOM 663 C CA . ARG A 1 91 ? 15.313 -0.089 -6.750 1.00 91.81 91 ARG A CA 1
ATOM 664 C C . ARG A 1 91 ? 14.018 -0.780 -6.332 1.00 91.81 91 ARG A C 1
ATOM 666 O O . ARG A 1 91 ? 13.687 -0.742 -5.150 1.00 91.81 91 ARG A O 1
ATOM 673 N N . ILE A 1 92 ? 13.317 -1.402 -7.280 1.00 92.38 92 ILE A N 1
ATOM 674 C CA . ILE A 1 92 ? 12.054 -2.104 -7.030 1.00 92.38 92 ILE A CA 1
ATOM 675 C C . ILE A 1 92 ? 12.261 -3.203 -5.992 1.00 92.38 92 ILE A C 1
ATOM 677 O O . ILE A 1 92 ? 11.484 -3.276 -5.048 1.00 92.38 92 ILE A O 1
ATOM 681 N N . GLU A 1 93 ? 13.325 -3.998 -6.101 1.00 94.94 93 GLU A N 1
ATOM 682 C CA . GLU A 1 93 ? 13.602 -5.082 -5.155 1.00 94.94 93 GLU A CA 1
ATOM 683 C C . GLU A 1 93 ? 1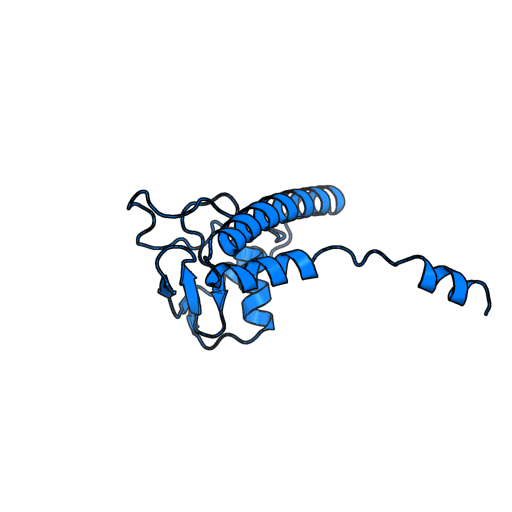3.871 -4.566 -3.735 1.00 94.94 93 GLU A C 1
ATOM 685 O O . GLU A 1 93 ? 13.306 -5.071 -2.764 1.00 94.94 93 GLU A O 1
ATOM 690 N N . ARG A 1 94 ? 14.666 -3.496 -3.594 1.00 95.12 94 ARG A N 1
ATOM 691 C CA . ARG A 1 94 ? 14.900 -2.865 -2.286 1.00 95.12 94 ARG A CA 1
ATOM 692 C C . ARG A 1 94 ? 13.600 -2.341 -1.674 1.00 95.12 94 ARG A C 1
ATOM 694 O O . ARG A 1 94 ? 13.343 -2.562 -0.491 1.00 95.12 94 ARG A O 1
ATOM 701 N N . THR A 1 95 ? 12.788 -1.648 -2.472 1.00 95.50 95 THR A N 1
ATOM 702 C CA . THR A 1 95 ? 11.487 -1.127 -2.035 1.00 95.50 95 THR A CA 1
ATOM 703 C C . THR A 1 95 ? 10.538 -2.263 -1.657 1.00 95.50 95 THR A C 1
ATOM 705 O O . THR A 1 95 ? 9.902 -2.190 -0.608 1.00 95.50 95 THR A O 1
ATOM 708 N N . ARG A 1 96 ? 10.506 -3.343 -2.447 1.00 96.88 96 ARG A N 1
ATOM 709 C CA . ARG A 1 96 ? 9.705 -4.546 -2.193 1.00 96.88 96 ARG A CA 1
ATOM 710 C C . ARG A 1 96 ? 10.062 -5.168 -0.855 1.00 96.88 96 ARG A C 1
ATOM 712 O O . ARG A 1 96 ? 9.161 -5.412 -0.060 1.00 96.88 96 ARG A O 1
ATOM 719 N N . GLN A 1 97 ? 11.349 -5.381 -0.587 1.00 97.38 97 GLN A N 1
ATOM 720 C CA . GLN A 1 97 ? 11.789 -5.993 0.663 1.00 97.38 97 GLN A CA 1
ATOM 721 C C . GLN A 1 97 ? 11.444 -5.120 1.878 1.00 97.38 97 GLN A C 1
ATOM 723 O O . GLN A 1 97 ? 10.887 -5.625 2.850 1.00 97.38 97 GLN A O 1
ATOM 728 N N . SER A 1 98 ? 11.683 -3.806 1.794 1.00 97.31 98 SER A N 1
ATOM 729 C CA . SER A 1 98 ? 11.321 -2.870 2.867 1.00 97.31 98 SER A CA 1
ATOM 730 C C . SER A 1 98 ? 9.814 -2.861 3.137 1.00 97.31 98 SER A C 1
ATOM 732 O O . SER A 1 98 ? 9.396 -2.969 4.287 1.00 97.31 98 SER A O 1
ATOM 734 N N . ALA A 1 99 ? 8.990 -2.760 2.089 1.00 97.56 99 ALA A N 1
ATOM 735 C CA . ALA A 1 99 ? 7.538 -2.775 2.231 1.00 97.56 99 ALA A CA 1
ATOM 736 C C . ALA A 1 99 ? 7.046 -4.118 2.793 1.00 97.56 99 ALA A C 1
ATOM 738 O O . ALA A 1 99 ? 6.202 -4.143 3.686 1.00 97.56 99 ALA A O 1
ATOM 739 N N . LEU A 1 100 ? 7.598 -5.237 2.316 1.00 98.31 100 LEU A N 1
ATOM 740 C CA . LEU A 1 100 ? 7.232 -6.573 2.778 1.00 98.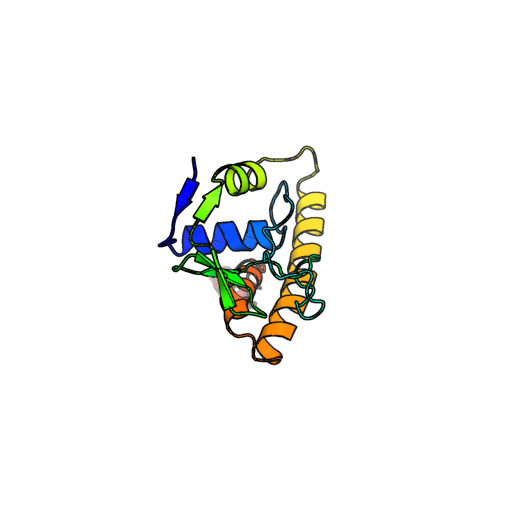31 100 LEU A CA 1
ATOM 741 C C . LEU A 1 100 ? 7.502 -6.736 4.276 1.00 98.31 100 LEU A C 1
ATOM 743 O O . LEU A 1 100 ? 6.653 -7.258 5.000 1.00 98.31 100 LEU A O 1
ATOM 747 N N . ASP A 1 101 ? 8.649 -6.259 4.756 1.00 98.31 101 ASP A N 1
ATOM 748 C CA . ASP A 1 101 ? 8.989 -6.315 6.175 1.00 98.31 101 ASP A CA 1
ATOM 749 C C . ASP A 1 101 ? 8.036 -5.472 7.029 1.00 98.31 101 ASP A C 1
ATOM 751 O O . ASP A 1 101 ? 7.603 -5.936 8.091 1.00 98.31 101 ASP A O 1
ATOM 755 N N . ASP A 1 102 ? 7.654 -4.284 6.556 1.00 98.25 102 ASP A N 1
ATOM 756 C CA . ASP A 1 102 ? 6.671 -3.431 7.226 1.00 98.25 102 ASP A CA 1
ATOM 757 C C . ASP A 1 102 ? 5.304 -4.123 7.327 1.00 98.25 102 ASP A C 1
ATOM 759 O O . ASP A 1 102 ? 4.761 -4.282 8.423 1.00 98.25 102 ASP A O 1
ATOM 763 N N . PHE A 1 103 ? 4.748 -4.595 6.208 1.00 98.50 103 PHE A N 1
ATOM 764 C CA . PHE A 1 103 ? 3.418 -5.211 6.201 1.00 98.50 103 PHE A CA 1
ATOM 765 C C . PHE A 1 103 ? 3.388 -6.542 6.961 1.00 98.50 103 PHE A C 1
ATOM 767 O O . PHE A 1 103 ? 2.425 -6.812 7.681 1.00 98.50 103 PHE A O 1
ATOM 774 N N . ARG A 1 104 ? 4.468 -7.334 6.926 1.00 98.50 104 ARG A N 1
ATOM 775 C CA . ARG A 1 104 ? 4.601 -8.525 7.781 1.00 98.50 104 ARG A CA 1
ATOM 776 C C . ARG A 1 104 ? 4.600 -8.175 9.271 1.00 98.50 104 ARG A C 1
ATOM 778 O O . ARG A 1 104 ? 4.059 -8.944 10.066 1.00 98.50 104 ARG A O 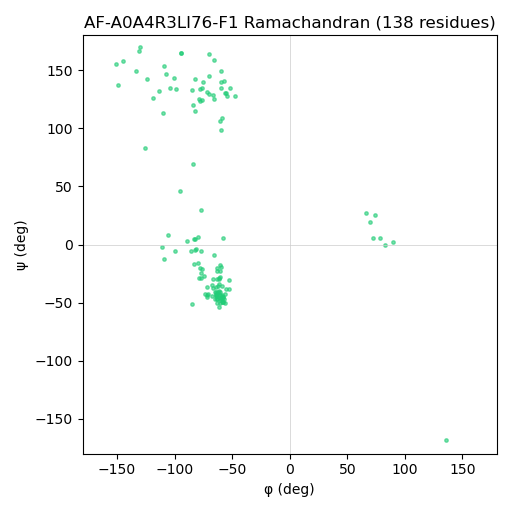1
ATOM 785 N N . ARG A 1 105 ? 5.187 -7.041 9.684 1.00 98.38 105 ARG A N 1
ATOM 786 C CA . ARG A 1 105 ? 5.088 -6.576 11.084 1.00 98.38 105 ARG A CA 1
ATOM 787 C C . ARG A 1 105 ? 3.638 -6.279 11.461 1.00 98.38 105 ARG A C 1
ATOM 789 O O . ARG A 1 105 ? 3.233 -6.665 12.553 1.00 98.38 105 ARG A O 1
ATOM 796 N N . LEU A 1 106 ? 2.859 -5.669 10.567 1.00 98.00 106 LEU A N 1
ATOM 797 C CA . LEU A 1 106 ? 1.437 -5.395 10.811 1.00 98.00 106 LEU A CA 1
ATOM 798 C C . LEU A 1 106 ? 0.625 -6.678 10.974 1.00 98.00 106 LEU A C 1
ATOM 800 O O . LEU A 1 106 ? -0.113 -6.806 11.950 1.00 98.00 106 LEU A O 1
ATOM 804 N N . VAL A 1 107 ? 0.817 -7.654 10.082 1.00 98.50 107 VAL A N 1
ATOM 805 C CA . VAL A 1 107 ? 0.144 -8.958 10.179 1.00 98.50 107 VAL A CA 1
ATOM 806 C C . VAL A 1 107 ? 0.482 -9.648 11.501 1.00 98.50 107 VAL A C 1
ATOM 808 O O . VAL A 1 107 ? -0.423 -10.081 12.211 1.00 98.50 107 VAL A O 1
ATOM 811 N N . ARG A 1 108 ? 1.765 -9.686 11.895 1.00 98.19 108 ARG A N 1
ATOM 812 C CA . ARG A 1 108 ? 2.177 -10.238 13.202 1.00 98.19 108 ARG A CA 1
ATOM 813 C C . ARG A 1 108 ? 1.584 -9.475 14.389 1.00 98.19 108 ARG A C 1
ATOM 815 O O . ARG A 1 108 ? 1.370 -10.069 15.438 1.00 98.19 108 ARG A O 1
ATOM 822 N N . GLY A 1 109 ? 1.308 -8.183 14.221 1.00 97.12 109 GLY A N 1
ATOM 823 C CA . GLY A 1 109 ? 0.600 -7.345 15.190 1.00 97.12 109 GLY A CA 1
ATOM 824 C C . GLY A 1 109 ? -0.926 -7.504 15.182 1.00 97.12 109 GLY A C 1
ATOM 825 O O . GLY A 1 109 ? -1.604 -6.737 15.859 1.00 97.12 109 GLY A O 1
ATOM 826 N N . GLY A 1 110 ? -1.477 -8.453 14.417 1.00 97.25 110 GLY A N 1
ATOM 827 C CA . GLY A 1 110 ? -2.914 -8.740 14.348 1.00 97.25 110 GLY A CA 1
ATOM 828 C C . GLY A 1 110 ? -3.688 -7.943 13.293 1.00 97.25 110 GLY A C 1
ATOM 829 O O . GLY A 1 110 ? -4.897 -8.118 13.159 1.00 97.25 110 GLY A O 1
ATOM 830 N N . GLN A 1 111 ? -3.023 -7.096 12.505 1.00 97.56 111 GLN A N 1
ATOM 831 C CA . GLN A 1 111 ? -3.658 -6.298 11.449 1.00 97.56 111 GLN A CA 1
ATOM 832 C C . GLN A 1 111 ? -3.781 -7.124 10.163 1.00 97.56 111 GLN A C 1
ATOM 834 O O . GLN A 1 111 ? -3.094 -6.887 9.170 1.00 97.56 111 GLN A O 1
ATOM 839 N N . LEU A 1 112 ? -4.655 -8.133 10.185 1.00 97.69 112 LEU A N 1
ATOM 840 C CA . LEU A 1 112 ? -4.787 -9.120 9.103 1.00 97.69 112 LEU A CA 1
ATOM 841 C C . LEU A 1 112 ? -5.242 -8.518 7.765 1.00 97.69 112 LEU A C 1
ATOM 843 O O . LEU A 1 112 ? -4.990 -9.093 6.711 1.00 97.69 112 LEU A O 1
ATOM 847 N N . SER A 1 113 ? -5.848 -7.328 7.770 1.00 97.62 113 SER A N 1
ATOM 848 C CA . SER A 1 113 ? -6.165 -6.584 6.544 1.00 97.62 113 SER A CA 1
ATOM 849 C C . SER A 1 113 ? -4.921 -6.121 5.768 1.00 97.62 113 SER A C 1
ATOM 851 O O . SER A 1 113 ? -5.060 -5.695 4.623 1.00 97.62 113 SER A O 1
ATOM 853 N N . ALA A 1 114 ? -3.713 -6.248 6.331 1.00 98.31 114 ALA A N 1
ATOM 854 C CA . ALA A 1 114 ? -2.453 -6.089 5.606 1.00 98.31 114 ALA A CA 1
ATOM 855 C C . ALA A 1 114 ? -2.038 -7.322 4.780 1.00 98.31 114 ALA A C 1
ATOM 857 O O . ALA A 1 114 ? -1.178 -7.192 3.909 1.00 98.31 114 ALA A O 1
ATOM 858 N N . GLN A 1 115 ? -2.631 -8.500 5.013 1.00 98.44 115 GLN A N 1
ATOM 859 C CA . GLN A 1 115 ? -2.199 -9.755 4.384 1.00 98.44 115 GLN A CA 1
ATOM 860 C C . GLN A 1 115 ? -2.179 -9.711 2.845 1.00 98.44 115 GLN A C 1
ATOM 862 O O . GLN A 1 115 ? -1.166 -10.110 2.278 1.00 98.44 115 GLN A O 1
ATOM 867 N N . PRO A 1 116 ? -3.179 -9.140 2.140 1.00 98.38 116 PRO A N 1
ATOM 868 C CA . PRO A 1 116 ? -3.140 -9.106 0.674 1.00 98.38 116 PRO A CA 1
ATOM 869 C C . PRO A 1 116 ? -1.933 -8.357 0.097 1.00 98.38 116 PRO A C 1
ATOM 871 O O . PRO A 1 116 ? -1.474 -8.660 -1.005 1.00 98.38 116 PRO A O 1
ATOM 874 N N . MET A 1 117 ? -1.398 -7.379 0.834 1.00 98.44 117 MET A N 1
ATOM 875 C CA . MET A 1 117 ? -0.168 -6.691 0.452 1.00 98.44 117 MET A CA 1
ATOM 876 C C . MET A 1 117 ? 1.054 -7.602 0.608 1.00 98.44 117 MET A C 1
ATOM 878 O O . MET A 1 117 ? 1.910 -7.627 -0.271 1.00 98.44 117 MET A O 1
ATOM 882 N N . VAL A 1 118 ? 1.125 -8.370 1.701 1.00 98.56 118 VAL A N 1
ATOM 883 C CA . VAL A 1 118 ? 2.184 -9.370 1.919 1.00 98.56 118 VAL A CA 1
ATOM 884 C C . VAL A 1 118 ? 2.175 -10.391 0.784 1.00 98.56 118 VAL A C 1
ATOM 886 O O . VAL A 1 118 ? 3.205 -10.578 0.142 1.00 98.56 118 VAL A O 1
ATOM 889 N N . ASP A 1 119 ? 1.005 -10.946 0.464 1.00 98.25 119 ASP A N 1
ATOM 890 C CA . ASP A 1 119 ? 0.845 -11.938 -0.606 1.00 98.25 119 ASP A CA 1
ATOM 891 C C . ASP A 1 119 ? 1.310 -11.380 -1.962 1.00 98.25 119 ASP A C 1
ATOM 893 O O . ASP A 1 119 ? 2.040 -12.040 -2.703 1.00 98.25 119 ASP A O 1
ATOM 897 N N . THR A 1 120 ? 0.945 -10.126 -2.261 1.00 97.88 120 THR A N 1
ATOM 898 C CA . THR A 1 120 ? 1.374 -9.413 -3.477 1.00 97.88 120 THR A CA 1
ATOM 899 C C . THR A 1 120 ? 2.904 -9.324 -3.555 1.00 97.88 120 THR A C 1
ATOM 901 O O . THR A 1 120 ? 3.505 -9.644 -4.580 1.00 97.88 120 THR A O 1
ATOM 904 N N . LEU A 1 121 ? 3.554 -8.891 -2.471 1.00 97.75 121 LEU A N 1
ATOM 905 C CA . LEU A 1 121 ? 5.000 -8.648 -2.436 1.00 97.75 121 LEU A CA 1
ATOM 906 C C . LEU A 1 121 ? 5.831 -9.938 -2.385 1.00 97.75 121 LEU A C 1
ATOM 908 O O . LEU A 1 121 ? 6.975 -9.945 -2.847 1.00 97.75 121 LEU A O 1
ATOM 912 N N . GLU A 1 122 ? 5.279 -11.020 -1.838 1.00 96.94 122 GLU A N 1
ATOM 913 C CA . GLU A 1 122 ? 5.885 -12.354 -1.865 1.00 96.94 122 GLU A CA 1
ATOM 914 C C . GLU A 1 122 ? 5.786 -12.985 -3.255 1.00 96.94 122 GLU A C 1
ATOM 916 O O . GLU A 1 122 ? 6.783 -13.502 -3.757 1.00 96.94 122 GLU A O 1
ATOM 921 N N . ALA A 1 123 ? 4.635 -12.864 -3.924 1.00 95.75 123 ALA A N 1
ATOM 922 C CA . ALA A 1 123 ? 4.441 -13.375 -5.281 1.00 95.75 123 ALA A CA 1
ATOM 923 C C . ALA A 1 123 ? 5.348 -12.697 -6.328 1.00 95.75 123 ALA A C 1
ATOM 925 O O . ALA A 1 123 ? 5.603 -13.271 -7.387 1.00 95.75 123 ALA A O 1
ATOM 926 N N . MET A 1 124 ? 5.836 -11.486 -6.040 1.00 92.06 124 MET A N 1
ATOM 927 C CA . MET A 1 124 ? 6.805 -10.770 -6.876 1.00 92.06 124 MET A CA 1
ATOM 928 C C . MET A 1 124 ? 8.239 -11.291 -6.762 1.00 92.06 124 MET A C 1
ATOM 930 O O . MET A 1 124 ? 9.043 -10.994 -7.647 1.00 92.06 124 MET A O 1
ATOM 934 N N . ALA A 1 125 ? 8.591 -11.994 -5.681 1.00 82.69 125 ALA A N 1
ATOM 935 C CA . ALA A 1 125 ? 9.951 -12.485 -5.513 1.00 82.69 125 ALA A CA 1
ATOM 936 C C . ALA A 1 125 ? 10.308 -13.417 -6.685 1.00 82.69 125 ALA A C 1
ATOM 938 O O . ALA A 1 125 ? 9.462 -14.213 -7.113 1.00 82.69 125 ALA A O 1
ATOM 939 N N . PRO A 1 126 ? 11.541 -13.342 -7.221 1.00 69.56 126 PRO A N 1
ATOM 940 C CA . PRO A 1 126 ? 11.975 -14.297 -8.224 1.00 69.56 126 PRO A CA 1
ATOM 941 C C . PRO A 1 126 ? 11.779 -15.694 -7.644 1.00 69.56 126 PRO A C 1
ATOM 943 O O . PRO A 1 126 ? 12.210 -15.975 -6.523 1.00 69.56 126 PRO A O 1
ATOM 946 N N . ARG A 1 127 ? 11.089 -16.561 -8.392 1.00 56.00 127 ARG A N 1
ATOM 947 C CA . ARG A 1 127 ? 10.986 -17.967 -8.016 1.00 56.00 127 ARG A CA 1
ATOM 948 C C . ARG A 1 127 ? 12.413 -18.479 -7.949 1.00 56.00 127 ARG A C 1
ATOM 950 O O . ARG A 1 127 ? 13.075 -18.574 -8.979 1.00 56.00 127 ARG A O 1
ATOM 957 N N . VAL A 1 128 ? 12.902 -18.735 -6.739 1.00 52.78 128 VAL A N 1
ATOM 958 C CA . VAL A 1 128 ? 14.143 -19.476 -6.564 1.00 52.78 128 VAL A CA 1
ATOM 959 C C . VAL A 1 128 ? 13.855 -20.816 -7.214 1.00 52.78 128 VAL A C 1
ATOM 961 O O . VAL A 1 128 ? 13.055 -21.587 -6.689 1.00 52.78 128 VAL A O 1
ATOM 964 N N . SER A 1 129 ? 14.420 -21.050 -8.396 1.00 47.59 129 SER A N 1
ATOM 965 C CA . SER A 1 129 ? 14.473 -22.384 -8.967 1.00 47.59 129 SER A CA 1
ATOM 966 C C . SER A 1 129 ? 15.242 -23.213 -7.952 1.00 47.59 129 SER A C 1
ATOM 968 O O . SER A 1 129 ? 16.467 -23.115 -7.848 1.00 47.59 129 SER A O 1
ATOM 970 N N . THR A 1 130 ? 14.526 -23.954 -7.114 1.00 48.53 130 THR A N 1
ATOM 971 C CA . THR A 1 130 ? 15.139 -25.018 -6.339 1.00 48.53 130 THR A CA 1
ATOM 972 C C . THR A 1 130 ? 15.811 -25.925 -7.365 1.00 48.53 130 THR A C 1
ATOM 974 O O . THR A 1 130 ? 15.209 -26.254 -8.384 1.00 48.53 130 THR A O 1
ATOM 977 N N . GLY A 1 131 ? 17.081 -26.272 -7.150 1.00 45.91 131 GLY A N 1
ATOM 978 C CA . GLY A 1 131 ? 17.939 -26.962 -8.126 1.00 45.91 131 GLY A CA 1
ATOM 979 C C . GLY A 1 131 ? 17.437 -28.318 -8.649 1.00 45.91 131 GLY A C 1
ATOM 980 O O . GLY A 1 131 ? 18.153 -28.956 -9.407 1.00 45.91 131 GLY A O 1
ATOM 981 N N . ALA A 1 132 ? 16.222 -28.742 -8.295 1.00 51.00 132 ALA A N 1
ATOM 982 C CA . ALA A 1 132 ? 15.550 -29.920 -8.827 1.00 51.00 132 ALA A CA 1
ATOM 983 C C . ALA A 1 132 ? 15.193 -29.793 -10.323 1.00 51.00 132 ALA A C 1
ATOM 985 O O . ALA A 1 132 ? 15.225 -30.793 -11.033 1.00 51.00 132 ALA A O 1
ATOM 986 N N . ASP A 1 133 ? 14.930 -28.583 -10.834 1.00 48.03 133 ASP A N 1
ATOM 987 C CA . ASP A 1 133 ? 14.615 -28.389 -12.263 1.00 48.03 133 ASP A CA 1
ATOM 988 C C . ASP A 1 133 ? 15.868 -28.413 -13.162 1.00 48.03 133 ASP A C 1
ATOM 990 O O . ASP A 1 133 ? 15.775 -28.657 -14.364 1.00 48.03 133 ASP A O 1
ATOM 994 N N . ALA A 1 134 ? 17.058 -28.193 -12.589 1.00 48.91 134 ALA A N 1
ATOM 995 C CA . ALA A 1 134 ? 18.322 -28.243 -13.326 1.00 48.91 134 ALA A CA 1
ATOM 996 C C . ALA A 1 134 ? 18.802 -29.685 -13.575 1.00 48.91 134 ALA A C 1
ATOM 998 O O . ALA A 1 134 ? 19.460 -29.946 -14.580 1.00 48.91 134 ALA A O 1
ATOM 999 N N . GLU A 1 135 ? 18.449 -30.627 -12.696 1.00 44.25 135 GLU A N 1
ATOM 1000 C CA . GLU A 1 135 ? 18.858 -32.033 -12.817 1.00 44.25 135 GLU A CA 1
ATOM 1001 C C . GLU A 1 135 ? 18.040 -32.787 -13.881 1.00 44.25 135 GLU A C 1
ATOM 1003 O O . GLU A 1 135 ? 18.565 -33.672 -14.554 1.00 44.25 135 GLU A O 1
ATOM 1008 N N . LEU A 1 136 ? 16.787 -32.378 -14.124 1.00 52.69 136 LEU A N 1
ATOM 1009 C CA . LEU A 1 136 ? 15.946 -32.963 -15.176 1.00 52.69 136 LEU A CA 1
ATOM 1010 C C . LEU A 1 136 ? 16.309 -32.466 -16.588 1.00 52.69 136 LEU A C 1
ATOM 1012 O O . LEU A 1 136 ? 16.050 -33.160 -17.567 1.00 52.69 136 LEU A O 1
ATOM 1016 N N . ALA A 1 137 ? 16.917 -31.281 -16.703 1.00 47.91 137 ALA A N 1
ATOM 1017 C CA . ALA A 1 137 ? 17.298 -30.682 -17.984 1.00 47.91 137 ALA A CA 1
ATOM 1018 C C . ALA A 1 137 ? 18.647 -31.186 -18.529 1.00 47.91 137 ALA A C 1
ATOM 1020 O O . ALA A 1 137 ? 18.932 -30.996 -19.707 1.00 47.91 137 ALA A O 1
ATOM 1021 N N . LEU A 1 138 ? 19.475 -31.818 -17.688 1.00 51.97 138 LEU A N 1
ATOM 1022 C CA . LEU A 1 138 ? 20.760 -32.406 -18.094 1.00 51.97 138 LEU A CA 1
ATOM 1023 C C . LEU A 1 138 ? 20.682 -33.927 -18.323 1.00 51.97 138 LEU A C 1
ATOM 1025 O O . LEU A 1 138 ? 21.661 -34.534 -18.753 1.00 51.97 138 LEU A O 1
ATOM 1029 N N . ALA A 1 139 ? 19.533 -34.535 -18.018 1.00 52.62 139 ALA A N 1
ATOM 1030 C CA . ALA A 1 139 ? 19.269 -35.966 -18.160 1.00 52.62 139 ALA A CA 1
ATOM 1031 C C . ALA A 1 139 ? 18.359 -36.313 -19.361 1.00 52.62 139 ALA A C 1
ATOM 1033 O O . ALA A 1 139 ? 17.945 -37.467 -19.489 1.00 52.62 139 ALA A O 1
ATOM 1034 N N . ALA A 1 140 ? 18.051 -35.336 -20.223 1.00 45.41 140 ALA A N 1
ATOM 1035 C CA . ALA A 1 140 ? 17.294 -35.489 -21.470 1.00 45.41 140 ALA A CA 1
A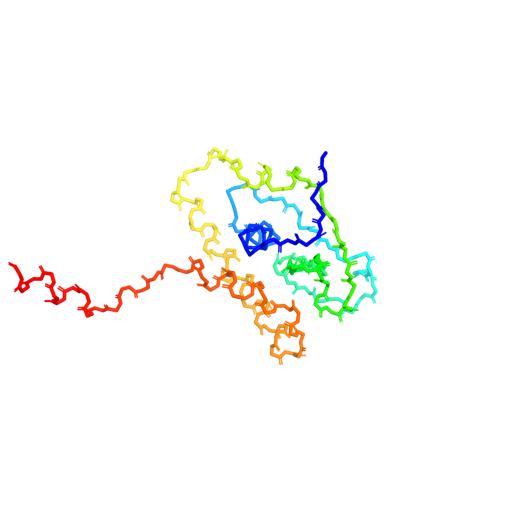TOM 1036 C C . ALA A 1 140 ? 18.164 -35.107 -22.674 1.00 45.41 140 ALA A C 1
ATOM 1038 O O . ALA A 1 140 ? 18.026 -35.776 -23.723 1.00 45.41 140 ALA A O 1
#

Radius of gyration: 16.69 Å; Cα contacts (8 Å, |Δi|>4): 223; chains: 1; bounding box: 36×48×37 Å

Secondary structure (DSSP, 8-state):
-EEESSPPHHHHHHHHHHHTT-SSSPPPPPB-TTGGGS-S-EETTEETB-EEETTEEE-TTT--EE-EEETHHHHHHTPPPSS-HHHHHHHHHHHHHHHHHHHHHHHHTT-GGGHHHHHHHHHTS-----THHHHHHS--

Solvent-accessible surface area (backbone atoms only — not comparable to full-atom values): 7590 Å² total; per-residue (Å²): 114,74,44,59,49,72,39,53,73,69,56,25,44,55,47,30,35,34,39,35,39,46,38,68,34,54,55,85,52,62,51,39,93,68,32,85,74,78,75,41,52,71,33,40,92,35,58,16,42,37,26,42,40,46,77,18,32,28,21,41,71,80,64,52,72,41,44,60,46,62,48,61,61,59,61,46,20,68,37,84,58,102,60,57,70,68,62,48,50,54,50,31,52,53,38,35,52,54,21,38,55,35,31,48,49,39,36,77,71,67,22,58,65,26,44,59,44,36,53,45,50,56,71,66,49,78,79,75,76,61,71,68,66,60,58,61,68,77,75,113